Protein AF-A0A1B6IB73-F1 (afdb_monomer_lite)

Foldseek 3Di:
DVVVVLVVVPEDDADVVQVDCVVVVVVLVQLLVVVVPNNPDDPVSSVVSVVVVVCVVCVVVPDPPDPDDDDDDDDPDPVVVVVCVVVVVVVVVVCVVVPPHDPD

Structure (mmCIF, N/CA/C/O backbone):
data_AF-A0A1B6IB73-F1
#
_entry.id   AF-A0A1B6IB73-F1
#
loop_
_atom_site.group_PDB
_atom_site.id
_atom_site.type_symbol
_atom_site.label_atom_id
_atom_site.label_alt_id
_atom_site.label_comp_id
_atom_site.label_asym_id
_atom_site.label_entity_id
_atom_site.label_seq_id
_atom_site.pdbx_PDB_ins_code
_atom_site.Cartn_x
_atom_site.Cartn_y
_atom_site.Cartn_z
_atom_site.occupancy
_atom_site.B_iso_or_equiv
_atom_site.auth_seq_id
_atom_site.auth_comp_id
_atom_site.auth_asym_id
_atom_site.auth_atom_id
_atom_site.pdbx_PDB_model_num
ATOM 1 N N . GLY A 1 1 ? -11.942 -15.679 19.188 1.00 80.75 1 GLY A N 1
ATOM 2 C CA . GLY A 1 1 ? -12.676 -15.222 17.986 1.00 80.75 1 GLY A CA 1
ATOM 3 C C . GLY A 1 1 ? -12.417 -13.745 17.871 1.00 80.75 1 GLY A C 1
ATOM 4 O O . GLY A 1 1 ? -12.583 -13.088 18.887 1.00 80.75 1 GLY A O 1
ATOM 5 N N . LEU A 1 2 ? -12.003 -13.239 16.702 1.00 86.56 2 LEU A N 1
ATOM 6 C CA . LEU A 1 2 ? -11.215 -11.997 16.580 1.00 86.56 2 LEU A CA 1
ATOM 7 C C . LEU A 1 2 ? -11.688 -10.823 17.463 1.00 86.56 2 LEU A C 1
ATOM 9 O O . LEU A 1 2 ? -10.879 -10.220 18.157 1.00 86.56 2 LEU A O 1
ATOM 13 N N . TYR A 1 3 ? -12.993 -10.532 17.502 1.00 88.19 3 TYR A N 1
ATOM 14 C CA . TYR A 1 3 ? -13.541 -9.471 18.358 1.00 88.19 3 TYR A CA 1
ATOM 15 C C . TYR A 1 3 ? -13.375 -9.718 19.860 1.00 88.19 3 TYR A C 1
ATOM 17 O O . TYR A 1 3 ? -13.025 -8.798 20.591 1.00 88.19 3 TYR A O 1
ATOM 25 N N . ASN A 1 4 ? -13.595 -10.943 20.332 1.00 91.00 4 ASN A N 1
ATOM 26 C CA . ASN A 1 4 ? -13.441 -11.281 21.747 1.00 91.00 4 ASN A CA 1
ATOM 27 C C . ASN A 1 4 ? -11.975 -11.204 22.186 1.00 91.00 4 ASN A C 1
ATOM 29 O O . ASN A 1 4 ? -11.698 -10.763 23.298 1.00 91.00 4 ASN A O 1
ATOM 33 N N . ASP A 1 5 ? -11.059 -11.585 21.294 1.00 92.25 5 ASP A N 1
ATOM 34 C CA . ASP A 1 5 ? -9.622 -11.583 21.562 1.00 92.25 5 ASP A CA 1
ATOM 35 C C . ASP A 1 5 ? -9.119 -10.127 21.665 1.00 92.25 5 ASP A C 1
ATOM 37 O O . ASP A 1 5 ? -8.493 -9.743 22.649 1.00 92.25 5 ASP A O 1
ATOM 41 N N . LEU A 1 6 ? -9.531 -9.261 20.730 1.00 88.81 6 LEU A N 1
ATOM 42 C CA . LEU A 1 6 ? -9.220 -7.825 20.758 1.00 88.81 6 LEU A CA 1
ATOM 43 C C . LEU A 1 6 ? -9.923 -7.081 21.910 1.00 88.81 6 LEU A C 1
ATOM 45 O O . LEU A 1 6 ? -9.372 -6.152 22.503 1.00 88.81 6 LEU A O 1
ATOM 49 N N . ARG A 1 7 ? -11.135 -7.491 22.287 1.00 89.44 7 ARG A N 1
ATOM 50 C CA . ARG A 1 7 ? -11.837 -6.905 23.436 1.00 89.44 7 ARG A CA 1
ATOM 51 C C . ARG A 1 7 ? -11.094 -7.172 24.747 1.00 89.44 7 ARG A C 1
ATOM 53 O O . ARG A 1 7 ? -11.088 -6.298 25.612 1.00 89.44 7 ARG A O 1
ATOM 60 N N . ALA A 1 8 ? -10.448 -8.333 24.885 1.00 91.06 8 ALA A N 1
ATOM 61 C CA . ALA A 1 8 ? -9.606 -8.645 26.040 1.00 91.06 8 ALA A CA 1
ATOM 62 C C . ALA A 1 8 ? -8.364 -7.734 26.125 1.00 91.06 8 ALA A C 1
ATOM 64 O O . ALA A 1 8 ? -7.923 -7.403 27.224 1.00 91.06 8 ALA A O 1
ATOM 65 N N . GLU A 1 9 ? -7.857 -7.255 24.985 1.00 89.00 9 GLU A N 1
ATOM 66 C CA . GLU A 1 9 ? -6.759 -6.277 24.899 1.00 89.00 9 GLU A CA 1
ATOM 67 C C . GLU A 1 9 ? -7.219 -4.810 25.050 1.00 89.00 9 GLU A C 1
ATOM 69 O O . GLU A 1 9 ? -6.400 -3.889 25.091 1.00 89.00 9 GLU A O 1
ATOM 74 N N . GLY A 1 10 ? -8.529 -4.574 25.194 1.00 88.75 10 GLY A N 1
ATOM 75 C CA . GLY A 1 10 ? -9.106 -3.250 25.437 1.00 88.75 10 GLY A CA 1
ATOM 76 C C . GLY A 1 10 ? -9.556 -2.495 24.183 1.00 88.75 10 GLY A C 1
ATOM 77 O O . GLY A 1 10 ? -9.741 -1.279 24.251 1.00 88.75 10 GLY A O 1
ATOM 78 N N . PHE A 1 11 ? -9.749 -3.177 23.050 1.00 86.06 11 PHE A N 1
ATOM 79 C CA . PHE A 1 11 ? -10.327 -2.576 21.844 1.00 86.06 11 PHE A CA 1
ATOM 80 C C . PHE A 1 11 ? -11.858 -2.486 21.919 1.00 86.06 11 PHE A C 1
ATOM 82 O O . PHE A 1 11 ? -12.539 -3.437 22.301 1.00 86.06 11 PHE A O 1
ATOM 89 N N . THR A 1 12 ? -12.411 -1.336 21.520 1.00 89.12 12 THR A N 1
ATOM 90 C CA . THR A 1 12 ? -13.854 -1.049 21.632 1.00 89.12 12 THR A CA 1
ATOM 91 C C . THR A 1 12 ? -14.663 -1.553 20.431 1.00 89.12 12 THR A C 1
ATOM 93 O O . THR A 1 12 ? -15.791 -2.021 20.592 1.00 89.12 12 THR A O 1
ATOM 96 N N . TYR A 1 13 ? -14.108 -1.467 19.221 1.00 85.81 13 TYR A N 1
ATOM 97 C CA . TYR A 1 13 ? -14.773 -1.848 17.972 1.00 85.81 13 TYR A CA 1
ATOM 98 C C . TYR A 1 13 ? -13.748 -2.272 16.911 1.00 85.81 13 TYR A C 1
ATOM 100 O O . TYR A 1 13 ? -12.565 -1.963 17.035 1.00 85.81 13 TYR A O 1
ATOM 108 N N . ILE A 1 14 ? -14.212 -2.964 15.866 1.00 87.38 14 ILE A N 1
ATOM 109 C CA . ILE A 1 14 ? -13.404 -3.351 14.700 1.00 87.38 14 ILE A CA 1
ATOM 110 C C . ILE A 1 14 ? -13.920 -2.609 13.472 1.00 87.38 14 ILE A C 1
ATOM 112 O O . ILE A 1 14 ? -15.127 -2.561 13.229 1.00 87.38 14 ILE A O 1
ATOM 116 N N . MET A 1 15 ? -13.006 -2.068 12.669 1.00 88.06 15 MET A N 1
ATOM 117 C CA . MET A 1 15 ? -13.337 -1.482 11.377 1.00 88.06 15 MET A CA 1
ATOM 118 C C . MET A 1 15 ? -13.317 -2.565 10.294 1.00 88.06 15 MET A C 1
ATOM 120 O O . MET A 1 15 ? -12.295 -2.821 9.669 1.00 88.06 15 MET A O 1
ATOM 124 N N . ALA A 1 16 ? -14.466 -3.192 10.035 1.00 87.75 16 ALA A N 1
ATOM 125 C CA . ALA A 1 16 ? -14.563 -4.271 9.044 1.00 87.75 16 ALA A CA 1
ATOM 126 C C . ALA A 1 16 ? -14.086 -3.857 7.634 1.00 87.75 16 ALA A C 1
ATOM 128 O O . ALA A 1 16 ? -13.549 -4.684 6.905 1.00 87.75 16 ALA A O 1
ATOM 129 N N . ALA A 1 17 ? -14.202 -2.570 7.283 1.00 87.50 17 ALA A N 1
ATOM 130 C CA . ALA A 1 17 ? -13.724 -2.002 6.018 1.00 87.50 17 ALA A CA 1
ATOM 131 C C . ALA A 1 17 ? -12.198 -2.080 5.816 1.00 87.50 17 ALA A C 1
ATOM 133 O O . ALA A 1 17 ? -11.711 -1.785 4.731 1.00 87.50 17 ALA A O 1
ATOM 134 N N . ARG A 1 18 ? -11.437 -2.424 6.857 1.00 85.06 18 ARG A N 1
ATOM 135 C CA . ARG A 1 18 ? -9.985 -2.616 6.801 1.00 85.06 18 ARG A CA 1
ATOM 136 C C . ARG A 1 18 ? -9.572 -4.082 6.859 1.00 85.06 18 ARG A C 1
ATOM 138 O O . ARG A 1 18 ? -8.420 -4.413 6.610 1.00 85.06 18 ARG A O 1
ATOM 145 N N . CYS A 1 19 ? -10.518 -4.971 7.151 1.00 87.69 19 CYS A N 1
ATOM 146 C CA . CYS A 1 19 ? -10.313 -6.415 7.149 1.00 87.69 19 CYS A CA 1
ATOM 147 C C . CYS A 1 19 ? -10.509 -7.027 5.748 1.00 87.69 19 CYS A C 1
ATOM 149 O O . CYS A 1 19 ? -10.817 -8.213 5.636 1.00 87.69 19 CYS A O 1
ATOM 151 N N . ASN A 1 20 ? -10.372 -6.226 4.688 1.00 90.00 20 ASN A N 1
ATOM 152 C CA . ASN A 1 20 ? -10.510 -6.634 3.293 1.00 90.00 20 ASN A CA 1
ATOM 153 C C . ASN A 1 20 ? -9.170 -6.545 2.542 1.00 90.00 20 ASN A C 1
ATOM 155 O O . ASN A 1 20 ? -8.153 -6.096 3.072 1.00 90.00 20 ASN A O 1
ATOM 159 N N . GLN A 1 21 ? -9.170 -7.013 1.294 1.00 92.69 21 GLN A N 1
ATOM 160 C CA . GLN A 1 21 ? -7.982 -7.032 0.435 1.00 92.69 21 GLN A CA 1
ATOM 161 C C . GLN A 1 21 ? -7.863 -5.775 -0.448 1.00 92.69 21 GLN A C 1
ATOM 163 O O . GLN A 1 21 ? -6.848 -5.596 -1.118 1.00 92.69 21 GLN A O 1
ATOM 168 N N . ASP A 1 22 ? -8.833 -4.858 -0.395 1.00 92.88 22 ASP A N 1
ATOM 169 C CA . ASP A 1 22 ? -8.939 -3.672 -1.258 1.00 92.88 22 ASP A CA 1
ATOM 170 C C . ASP A 1 22 ? -7.692 -2.775 -1.214 1.00 92.88 22 ASP A C 1
ATOM 172 O O . ASP A 1 22 ? -7.286 -2.189 -2.221 1.00 92.88 22 ASP A O 1
ATOM 176 N N . ILE A 1 23 ? -7.045 -2.672 -0.048 1.00 89.44 23 ILE A N 1
ATOM 177 C CA . ILE A 1 23 ? -5.810 -1.889 0.111 1.00 89.44 23 ILE A CA 1
ATOM 178 C C . ILE A 1 23 ? -4.667 -2.516 -0.700 1.00 89.44 23 ILE A C 1
ATOM 180 O O . ILE A 1 23 ? -3.891 -1.797 -1.334 1.00 89.44 23 ILE A O 1
ATOM 184 N N . LEU A 1 24 ? -4.575 -3.849 -0.724 1.00 91.75 24 LEU A N 1
ATOM 185 C CA . LEU A 1 24 ? -3.577 -4.567 -1.518 1.00 91.75 24 LEU A CA 1
ATOM 186 C C . LEU A 1 24 ? -3.874 -4.437 -3.015 1.00 91.75 24 LEU A C 1
ATOM 188 O O . LEU A 1 24 ? -2.961 -4.202 -3.805 1.00 91.75 24 LEU A O 1
ATOM 192 N N . GLU A 1 25 ? -5.142 -4.507 -3.414 1.00 91.50 25 GLU A N 1
ATOM 193 C CA . GLU A 1 25 ? -5.550 -4.313 -4.811 1.00 91.50 25 GLU A CA 1
ATOM 194 C C . GLU A 1 25 ? -5.262 -2.893 -5.311 1.00 91.50 25 GLU A C 1
ATOM 196 O O . GLU A 1 25 ? -4.760 -2.693 -6.426 1.00 91.50 25 GLU A O 1
ATOM 201 N N . SER A 1 26 ? -5.498 -1.903 -4.451 1.00 92.44 26 SER A N 1
ATOM 202 C CA . SER A 1 26 ? -5.136 -0.509 -4.704 1.00 92.44 26 SER A CA 1
ATOM 203 C C . SER A 1 26 ? -3.623 -0.363 -4.879 1.00 92.44 26 SER A C 1
ATOM 205 O O . SER A 1 26 ? -3.160 0.303 -5.807 1.00 92.44 26 SER A O 1
ATOM 207 N N . TYR A 1 27 ? -2.830 -1.045 -4.048 1.00 92.00 27 TYR A N 1
ATOM 208 C CA . TYR A 1 27 ? -1.374 -1.059 -4.178 1.00 92.00 27 TYR A CA 1
ATOM 209 C C . TYR A 1 27 ? -0.907 -1.712 -5.489 1.00 92.00 27 TYR A C 1
ATOM 211 O O . TYR A 1 27 ? -0.057 -1.159 -6.192 1.00 92.00 27 TYR A O 1
ATOM 219 N N . PHE A 1 28 ? -1.503 -2.837 -5.892 1.00 91.62 28 PHE A N 1
ATOM 220 C CA . PHE A 1 28 ? -1.199 -3.458 -7.184 1.00 91.62 28 PHE A CA 1
ATOM 221 C C . PHE A 1 28 ? -1.562 -2.557 -8.366 1.00 91.62 28 PHE A C 1
ATOM 223 O O . PHE A 1 28 ? -0.847 -2.546 -9.369 1.00 91.62 28 PHE A O 1
ATOM 230 N N . SER A 1 29 ? -2.619 -1.758 -8.242 1.00 90.94 29 SER A N 1
ATOM 231 C CA . SER A 1 29 ? -2.985 -0.765 -9.254 1.00 90.94 29 SER A CA 1
ATOM 232 C C . SER A 1 29 ? -1.910 0.314 -9.414 1.00 90.94 29 SER A C 1
ATOM 234 O O . SER A 1 29 ? -1.575 0.668 -10.543 1.00 90.94 29 SER A O 1
ATOM 236 N N . LEU A 1 30 ? -1.279 0.763 -8.322 1.00 91.00 30 LEU A N 1
ATOM 237 C CA . LEU A 1 30 ? -0.138 1.688 -8.387 1.00 91.00 30 LEU A CA 1
ATOM 238 C C . LEU A 1 30 ? 1.076 1.061 -9.090 1.00 91.00 30 LEU A C 1
ATOM 240 O O . LEU A 1 30 ? 1.704 1.702 -9.935 1.00 91.00 30 LEU A O 1
ATOM 244 N N . ILE A 1 31 ? 1.387 -0.206 -8.787 1.00 90.88 31 ILE A N 1
ATOM 245 C CA . ILE A 1 31 ? 2.483 -0.934 -9.449 1.00 90.88 31 ILE A CA 1
ATOM 246 C C . ILE A 1 31 ? 2.232 -1.041 -10.956 1.00 90.88 31 ILE A C 1
ATOM 248 O O . ILE A 1 31 ? 3.157 -0.838 -11.748 1.00 90.88 31 ILE A O 1
ATOM 252 N N . ARG A 1 32 ? 1.004 -1.365 -11.373 1.00 89.62 32 ARG A N 1
ATOM 253 C CA . ARG A 1 32 ? 0.647 -1.440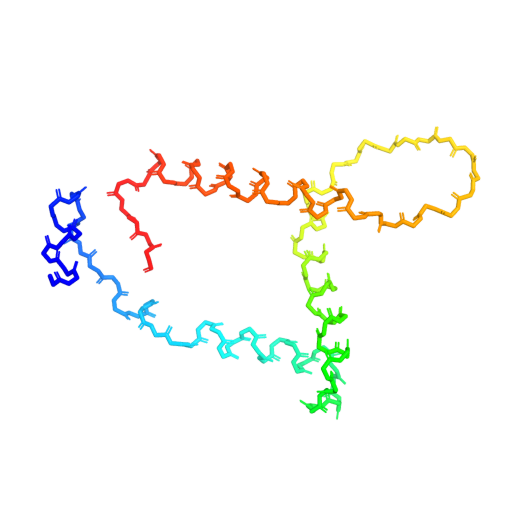 -12.799 1.00 89.62 32 ARG A CA 1
ATOM 254 C C . ARG A 1 32 ? 0.710 -0.057 -13.452 1.00 89.62 32 ARG A C 1
ATOM 256 O O . ARG A 1 32 ? 1.393 0.090 -14.463 1.00 89.62 32 A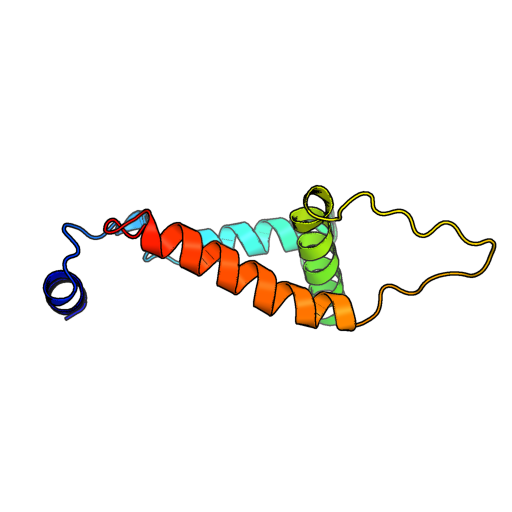RG A O 1
ATOM 263 N N . GLY A 1 33 ? 0.148 0.962 -12.799 1.00 89.19 33 GLY A N 1
ATOM 264 C CA . GLY A 1 33 ? 0.115 2.346 -13.282 1.00 89.19 33 GLY A CA 1
ATOM 265 C C . GLY A 1 33 ? 1.493 2.971 -13.525 1.00 89.19 33 GLY A C 1
ATOM 266 O O . GLY A 1 33 ? 1.656 3.745 -14.468 1.00 89.19 33 GLY A O 1
ATOM 267 N N . LEU A 1 34 ? 2.522 2.578 -12.763 1.00 87.56 34 LEU A N 1
ATOM 268 C CA . LEU A 1 34 ? 3.900 3.042 -12.984 1.00 87.56 34 LEU A CA 1
ATOM 269 C C . LEU A 1 34 ? 4.467 2.609 -14.355 1.00 87.56 34 LEU A C 1
ATOM 271 O O . LEU A 1 34 ? 5.390 3.232 -14.873 1.00 87.56 34 LEU A O 1
ATOM 275 N N . GLY A 1 35 ? 3.901 1.560 -14.962 1.00 81.12 35 GLY A N 1
ATOM 276 C CA . GLY A 1 35 ? 4.254 1.074 -16.297 1.00 81.12 35 GLY A CA 1
ATOM 277 C C . GLY A 1 35 ? 3.554 1.773 -17.459 1.00 81.12 35 GLY A C 1
ATOM 278 O O . GLY A 1 35 ? 3.896 1.473 -18.604 1.00 81.12 35 GLY A O 1
ATOM 279 N N . ARG A 1 36 ? 2.595 2.672 -17.188 1.00 81.75 36 ARG A N 1
ATOM 280 C CA . ARG A 1 36 ? 1.680 3.287 -18.168 1.00 81.75 36 ARG A CA 1
ATOM 281 C C . ARG A 1 36 ? 0.950 2.267 -19.045 1.00 81.75 36 ARG A C 1
ATOM 283 O O . ARG A 1 36 ? -0.151 1.884 -18.706 1.00 81.75 36 ARG A O 1
ATOM 290 N N . PHE A 1 37 ? 1.562 1.860 -20.155 1.00 84.19 37 PHE A N 1
ATOM 291 C CA . PHE A 1 37 ? 1.016 0.892 -21.114 1.00 84.19 37 PHE A CA 1
ATOM 292 C C . PHE A 1 37 ? 1.515 -0.540 -20.859 1.00 84.19 37 PHE A C 1
ATOM 294 O O . PHE A 1 37 ? 1.076 -1.481 -21.513 1.00 84.19 37 PHE A O 1
ATOM 301 N N . TYR A 1 38 ? 2.471 -0.717 -19.940 1.00 85.62 38 TYR A N 1
ATOM 302 C CA . TYR A 1 38 ? 3.003 -2.024 -19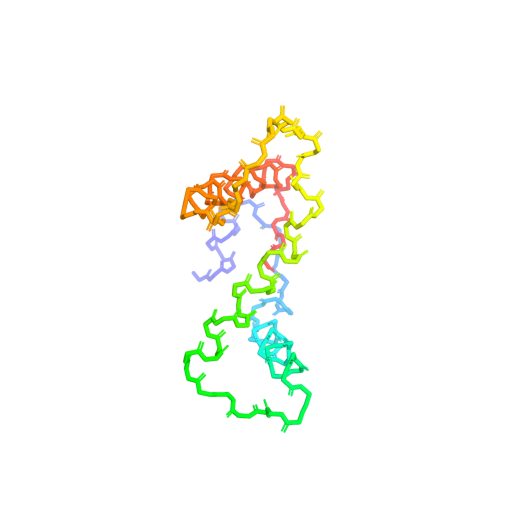.562 1.00 85.62 38 TYR A CA 1
ATOM 303 C C . TYR A 1 38 ? 2.322 -2.552 -18.291 1.00 85.62 38 TYR A C 1
ATOM 305 O O . TYR A 1 38 ? 2.899 -2.519 -17.191 1.00 85.62 38 TYR A O 1
ATOM 313 N N . ASP A 1 39 ? 1.088 -3.025 -18.485 1.00 84.75 39 ASP A N 1
ATOM 314 C CA . ASP A 1 39 ? 0.147 -3.446 -17.435 1.00 84.75 39 ASP A CA 1
ATOM 315 C C . ASP A 1 39 ? 0.487 -4.798 -16.795 1.00 84.75 39 ASP A C 1
ATOM 317 O O . ASP A 1 39 ? 0.164 -5.039 -15.630 1.00 84.75 39 ASP A O 1
ATOM 321 N N . HIS A 1 40 ? 1.191 -5.666 -17.528 1.00 90.00 40 HIS A N 1
ATOM 322 C CA . HIS A 1 40 ? 1.608 -6.996 -17.073 1.00 90.00 40 HIS A CA 1
ATOM 323 C C . HIS A 1 40 ? 3.139 -7.090 -16.966 1.00 90.00 40 HIS A C 1
ATOM 325 O O . HIS A 1 40 ? 3.794 -7.678 -17.832 1.00 90.00 40 HIS A O 1
ATOM 331 N N . PRO A 1 41 ? 3.738 -6.482 -15.925 1.00 89.81 41 PRO A N 1
ATOM 332 C CA . PRO A 1 41 ? 5.177 -6.506 -15.723 1.00 89.81 41 PRO A CA 1
ATOM 333 C C . PRO A 1 41 ? 5.721 -7.900 -15.403 1.00 89.81 41 PRO A C 1
ATOM 335 O O . PRO A 1 41 ? 5.118 -8.664 -14.653 1.00 89.81 41 PRO A O 1
ATOM 338 N N . LEU A 1 42 ? 6.925 -8.189 -15.902 1.00 93.25 42 LEU A N 1
ATOM 339 C CA . LEU A 1 42 ? 7.728 -9.322 -15.444 1.00 93.25 42 LEU A CA 1
ATOM 340 C C . LEU A 1 42 ? 8.077 -9.176 -13.950 1.00 93.25 42 LEU A C 1
ATOM 342 O O . LEU A 1 42 ? 8.201 -8.047 -13.460 1.00 93.25 42 LEU A O 1
ATOM 346 N N . PRO A 1 43 ? 8.341 -10.283 -13.232 1.00 91.69 43 PRO A N 1
ATOM 347 C CA . PRO A 1 43 ? 8.657 -10.246 -11.802 1.00 91.69 43 PRO A CA 1
ATOM 348 C C . PRO A 1 43 ? 9.807 -9.293 -11.443 1.00 91.69 43 PRO A C 1
ATOM 350 O O . PRO A 1 43 ? 9.733 -8.562 -10.456 1.00 91.69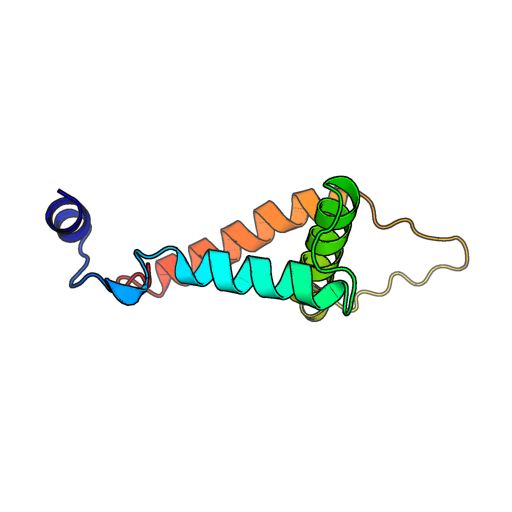 43 PRO A O 1
ATOM 353 N N . ILE A 1 44 ? 10.843 -9.224 -12.286 1.00 92.12 44 ILE A N 1
ATOM 354 C CA . ILE A 1 44 ? 11.969 -8.305 -12.079 1.00 92.12 44 ILE A CA 1
ATOM 355 C C . ILE A 1 44 ? 11.538 -6.836 -12.154 1.00 92.12 44 ILE A C 1
ATOM 357 O O . ILE A 1 44 ? 11.959 -6.025 -11.331 1.00 92.12 44 ILE A O 1
ATOM 361 N N . ALA A 1 45 ? 10.649 -6.498 -13.091 1.00 88.94 45 ALA A N 1
ATOM 362 C CA . ALA A 1 45 ? 10.126 -5.148 -13.242 1.00 88.94 45 ALA A CA 1
ATOM 363 C C . ALA A 1 45 ? 9.230 -4.773 -12.056 1.00 88.94 45 ALA A C 1
ATOM 365 O O . ALA A 1 45 ? 9.330 -3.655 -11.559 1.00 88.94 45 ALA A O 1
ATOM 366 N N . VAL A 1 46 ? 8.422 -5.710 -11.543 1.00 91.81 46 VAL A N 1
ATOM 367 C CA . VAL A 1 46 ? 7.651 -5.509 -10.303 1.00 91.81 46 VAL A CA 1
ATOM 368 C C . VAL A 1 46 ? 8.581 -5.173 -9.137 1.00 91.81 46 VAL A C 1
ATOM 370 O O . VAL A 1 46 ? 8.353 -4.179 -8.451 1.00 91.81 46 VAL A O 1
ATOM 373 N N . GLY A 1 47 ? 9.668 -5.931 -8.960 1.00 91.75 47 GLY A N 1
ATOM 374 C CA . GLY A 1 47 ? 10.649 -5.675 -7.902 1.00 91.75 47 GLY A CA 1
ATOM 375 C C . GLY A 1 47 ? 11.259 -4.270 -7.972 1.00 91.75 47 GLY A C 1
ATOM 376 O O . GLY A 1 47 ? 11.363 -3.591 -6.951 1.00 91.75 47 GLY A O 1
ATOM 377 N N . GLN A 1 48 ? 11.605 -3.790 -9.171 1.00 90.50 48 GLN A N 1
ATOM 378 C CA . GLN A 1 48 ? 12.126 -2.426 -9.340 1.00 90.50 48 GLN A CA 1
ATOM 379 C C . GLN A 1 48 ? 11.059 -1.352 -9.086 1.00 90.50 48 GLN A C 1
ATOM 381 O O . GLN A 1 48 ? 11.346 -0.329 -8.466 1.00 90.50 48 GLN A O 1
ATOM 386 N N . ARG A 1 49 ? 9.810 -1.592 -9.500 1.00 90.31 49 ARG A N 1
ATOM 387 C CA . ARG A 1 49 ? 8.688 -0.671 -9.256 1.00 90.31 49 ARG A CA 1
ATOM 388 C C . ARG A 1 49 ? 8.371 -0.534 -7.766 1.00 90.31 49 ARG A C 1
ATOM 390 O O . ARG A 1 49 ? 8.147 0.578 -7.301 1.00 90.31 49 ARG A O 1
ATOM 397 N N . ILE A 1 50 ? 8.415 -1.632 -7.009 1.00 91.00 50 ILE A N 1
ATOM 398 C CA . ILE A 1 50 ? 8.241 -1.611 -5.548 1.00 91.00 50 ILE A CA 1
ATOM 399 C C . ILE A 1 50 ? 9.336 -0.763 -4.896 1.00 91.00 50 ILE A C 1
ATOM 401 O O . ILE A 1 50 ? 9.023 0.113 -4.092 1.00 91.00 50 ILE A O 1
ATOM 405 N N . LYS A 1 51 ? 10.604 -0.964 -5.283 1.00 88.00 51 LYS A N 1
ATOM 406 C CA . LYS A 1 51 ? 11.728 -0.157 -4.777 1.00 88.00 51 LYS A CA 1
ATOM 407 C C . LYS A 1 51 ? 11.535 1.333 -5.059 1.00 88.00 51 LYS A C 1
ATOM 409 O O . LYS A 1 51 ? 11.736 2.149 -4.165 1.00 88.00 51 LYS A O 1
ATOM 414 N N . ALA A 1 52 ? 11.103 1.683 -6.271 1.00 86.75 52 ALA A N 1
ATOM 415 C CA . ALA A 1 52 ? 10.836 3.067 -6.651 1.00 86.75 52 ALA A CA 1
ATOM 416 C C . ALA A 1 52 ? 9.686 3.689 -5.835 1.00 86.75 52 ALA A C 1
ATOM 418 O O . ALA A 1 52 ? 9.820 4.813 -5.354 1.00 86.75 52 ALA A O 1
ATOM 419 N N . LEU A 1 53 ? 8.584 2.956 -5.630 1.00 88.38 53 LEU A N 1
ATOM 420 C CA . LEU A 1 53 ? 7.461 3.409 -4.798 1.00 88.38 53 LEU A CA 1
ATOM 421 C C . LEU A 1 53 ? 7.878 3.607 -3.336 1.00 88.38 53 LEU A C 1
ATOM 423 O O . LEU A 1 53 ? 7.495 4.601 -2.721 1.00 88.38 53 LEU A O 1
ATOM 427 N N . LEU A 1 54 ? 8.685 2.690 -2.798 1.00 85.25 54 LEU A N 1
ATOM 428 C CA . LEU A 1 54 ? 9.216 2.776 -1.440 1.00 85.25 54 LEU A CA 1
ATOM 429 C C . LEU A 1 54 ? 10.100 4.022 -1.283 1.00 85.25 54 LEU A C 1
ATOM 431 O O . LEU A 1 54 ? 9.892 4.820 -0.371 1.00 85.25 54 LEU A O 1
ATOM 435 N N . LEU A 1 55 ? 11.038 4.227 -2.213 1.00 82.69 55 LEU A N 1
ATOM 436 C CA . LEU A 1 55 ? 11.930 5.384 -2.202 1.00 82.69 55 LEU A CA 1
ATOM 437 C C . LEU A 1 55 ? 11.146 6.698 -2.305 1.00 82.69 55 LEU A C 1
ATOM 439 O O . LEU A 1 55 ? 11.400 7.617 -1.534 1.00 82.69 55 LEU A O 1
ATOM 443 N N . GLY A 1 56 ? 10.160 6.773 -3.204 1.00 81.12 56 GLY A N 1
ATOM 444 C CA . GLY A 1 56 ? 9.299 7.948 -3.349 1.00 81.12 56 GLY A CA 1
ATOM 445 C C . GLY A 1 56 ? 8.471 8.242 -2.095 1.00 81.12 56 GLY A C 1
ATOM 446 O O . GLY A 1 56 ? 8.338 9.400 -1.708 1.00 81.12 56 GLY A O 1
ATOM 447 N N . HIS A 1 57 ? 7.966 7.207 -1.418 1.00 79.12 57 HIS A N 1
ATOM 448 C CA . HIS A 1 57 ? 7.216 7.364 -0.170 1.00 79.12 57 HIS A CA 1
ATOM 449 C C . HIS A 1 57 ? 8.081 7.935 0.962 1.00 79.12 57 HIS A C 1
ATOM 451 O O . HIS A 1 57 ? 7.636 8.808 1.708 1.00 79.12 57 HIS A O 1
ATOM 457 N N . PHE A 1 58 ? 9.329 7.474 1.072 1.00 70.00 58 PHE A N 1
ATOM 458 C CA . PHE A 1 58 ? 10.251 7.912 2.120 1.00 70.00 58 PHE A CA 1
ATOM 459 C C . PHE A 1 58 ? 11.121 9.110 1.735 1.00 70.00 58 PHE A C 1
ATOM 461 O O . PHE A 1 58 ? 11.823 9.628 2.601 1.00 70.00 58 PHE A O 1
ATOM 468 N N . ALA A 1 59 ? 11.045 9.607 0.497 1.00 65.38 59 ALA A N 1
ATOM 469 C CA . ALA A 1 59 ? 11.833 10.748 0.027 1.00 65.38 59 ALA A CA 1
ATOM 470 C C . ALA A 1 59 ? 11.664 11.991 0.918 1.00 65.38 59 ALA A C 1
ATOM 472 O O . ALA A 1 59 ? 12.621 12.717 1.160 1.00 65.38 59 ALA A O 1
ATOM 473 N N . SER A 1 60 ? 10.472 12.192 1.491 1.00 52.59 60 SER A N 1
ATOM 474 C CA . SER A 1 60 ? 10.199 13.310 2.403 1.00 52.59 60 SER A CA 1
ATOM 475 C C . SER A 1 60 ? 10.824 13.150 3.802 1.00 52.59 60 SER A C 1
ATOM 477 O O . SER A 1 60 ? 10.832 14.106 4.573 1.00 52.59 60 SER A O 1
ATOM 479 N N . SER A 1 61 ? 11.319 11.955 4.144 1.00 52.44 61 SER A N 1
ATOM 480 C CA . SER A 1 61 ? 12.010 11.628 5.401 1.00 52.44 61 SER A CA 1
ATOM 481 C C . SER A 1 61 ? 13.535 11.574 5.242 1.00 52.44 61 SER A C 1
ATOM 483 O O . SER A 1 61 ? 14.237 11.360 6.234 1.00 52.44 61 SER A O 1
ATOM 485 N N . ILE A 1 62 ? 14.056 11.740 4.022 1.00 55.25 62 ILE A N 1
ATOM 486 C CA . ILE A 1 62 ? 15.496 11.820 3.782 1.00 55.25 62 ILE A CA 1
ATOM 487 C C . ILE A 1 62 ? 15.936 13.206 4.249 1.00 55.25 62 ILE A C 1
ATOM 489 O O . ILE A 1 62 ? 15.698 14.222 3.601 1.00 55.25 62 ILE A O 1
ATOM 493 N N . VAL A 1 63 ? 16.497 13.235 5.454 1.00 48.06 63 VAL A N 1
ATOM 494 C CA . VAL A 1 63 ? 17.031 14.431 6.099 1.00 48.06 63 VAL A CA 1
ATOM 495 C C . VAL A 1 63 ? 18.069 15.067 5.176 1.00 48.06 63 VAL A C 1
ATOM 497 O O . VAL A 1 63 ? 18.975 14.393 4.693 1.00 48.06 63 VAL A O 1
ATOM 500 N N . ALA A 1 64 ? 17.949 16.380 4.973 1.00 48.00 64 ALA A N 1
ATOM 501 C CA . ALA A 1 64 ? 18.913 17.227 4.279 1.00 48.00 64 ALA A CA 1
ATOM 502 C C . ALA A 1 64 ? 20.220 17.402 5.080 1.00 48.00 64 ALA A C 1
ATOM 504 O O . ALA A 1 64 ? 20.724 18.512 5.226 1.00 48.00 64 ALA A O 1
ATOM 505 N N . THR A 1 65 ? 20.782 16.324 5.627 1.00 48.44 65 THR A N 1
ATOM 506 C CA . THR A 1 65 ? 22.175 16.326 6.072 1.00 48.44 65 THR A CA 1
ATOM 507 C C . THR A 1 65 ? 23.005 15.956 4.853 1.00 48.44 65 THR A C 1
ATOM 509 O O . THR A 1 65 ? 23.398 14.808 4.663 1.00 48.44 65 THR A O 1
ATOM 512 N N . GLY A 1 66 ? 23.171 16.928 3.956 1.00 40.41 66 GLY A N 1
ATOM 513 C CA . GLY A 1 66 ? 24.086 16.798 2.834 1.00 40.41 66 GLY A CA 1
ATOM 514 C C . GLY A 1 66 ? 25.494 16.625 3.383 1.00 40.41 66 GLY A C 1
ATOM 515 O O . GLY A 1 66 ? 26.038 17.549 3.982 1.00 40.41 66 GLY A O 1
ATOM 516 N N . ASN A 1 67 ? 26.072 15.441 3.204 1.00 49.38 67 ASN A N 1
ATOM 517 C CA . ASN A 1 67 ? 27.503 15.269 3.377 1.00 49.38 67 ASN A CA 1
ATOM 518 C C . ASN A 1 67 ? 28.150 15.746 2.071 1.00 49.38 67 ASN A C 1
ATOM 520 O O . ASN A 1 67 ? 28.283 14.979 1.122 1.00 49.38 67 ASN A O 1
ATOM 524 N N . CYS A 1 68 ? 28.426 17.047 1.975 1.00 42.09 68 CYS A N 1
ATOM 525 C CA . CYS A 1 68 ? 29.244 17.572 0.892 1.00 42.09 68 CYS A CA 1
ATOM 526 C C . CYS A 1 68 ? 30.672 17.076 1.103 1.00 42.09 68 CYS A C 1
ATOM 528 O O . CYS A 1 68 ? 31.386 17.677 1.895 1.00 42.09 68 CYS A O 1
ATOM 530 N N . GLU A 1 69 ? 31.100 16.063 0.357 1.00 46.59 69 GLU A N 1
ATOM 531 C CA . GLU A 1 69 ? 32.449 16.088 -0.199 1.00 46.59 69 GLU A CA 1
ATOM 532 C C . GLU A 1 69 ? 32.433 15.684 -1.672 1.00 46.59 69 GLU A C 1
ATOM 534 O O . GLU A 1 69 ? 31.592 14.917 -2.138 1.00 46.59 69 GLU A O 1
ATOM 539 N N . SER A 1 70 ? 33.329 16.357 -2.386 1.00 46.78 70 SER A N 1
ATOM 540 C CA . SER A 1 70 ? 33.597 16.324 -3.814 1.00 46.78 70 SER A CA 1
ATOM 541 C C . SER A 1 70 ? 33.694 14.907 -4.378 1.00 46.78 70 SER A C 1
ATOM 543 O O . SER A 1 70 ? 34.491 14.115 -3.899 1.00 46.78 70 SER A O 1
ATOM 545 N N . GLU A 1 71 ? 32.970 14.696 -5.478 1.00 50.41 71 GLU A N 1
ATOM 546 C CA . GLU A 1 71 ? 33.167 13.644 -6.481 1.00 50.41 71 GLU A CA 1
ATOM 547 C C . GLU A 1 71 ? 32.888 12.180 -6.064 1.00 50.41 71 GLU A C 1
ATOM 549 O O . GLU A 1 71 ? 33.230 11.697 -4.995 1.00 50.41 71 GLU A O 1
ATOM 554 N N . GLU A 1 72 ? 32.268 11.470 -7.015 1.00 45.56 72 GLU A N 1
ATOM 555 C CA . GLU A 1 72 ? 32.047 10.017 -7.093 1.00 45.56 72 GLU A CA 1
ATOM 556 C C . GLU A 1 72 ? 30.711 9.437 -6.568 1.00 45.56 72 GLU A C 1
ATOM 558 O O . GLU A 1 72 ? 30.492 9.090 -5.410 1.00 45.56 72 GLU A O 1
ATOM 563 N N . THR A 1 73 ? 29.802 9.297 -7.542 1.00 47.94 73 THR A N 1
ATOM 564 C CA . THR A 1 73 ? 28.708 8.325 -7.711 1.00 47.94 73 THR A CA 1
ATOM 565 C C . THR A 1 73 ? 28.377 7.431 -6.508 1.00 47.94 73 THR A C 1
ATOM 567 O O . THR A 1 73 ? 28.784 6.274 -6.426 1.00 47.94 73 THR A O 1
ATOM 570 N N . SER A 1 74 ? 27.542 7.929 -5.598 1.00 41.00 74 SER A N 1
ATOM 571 C CA . SER A 1 74 ? 27.070 7.151 -4.450 1.00 41.00 74 SER A CA 1
ATOM 572 C C . SER A 1 74 ? 25.911 6.236 -4.861 1.00 41.00 74 SER A C 1
ATOM 574 O O . SER A 1 74 ? 24.763 6.660 -5.005 1.00 41.00 74 SER A O 1
ATOM 576 N N . THR A 1 75 ? 26.199 4.952 -5.062 1.00 45.44 75 THR A N 1
ATOM 577 C CA . THR A 1 75 ? 25.168 3.912 -5.151 1.00 45.44 75 THR A CA 1
ATOM 578 C C . THR A 1 75 ? 24.388 3.857 -3.838 1.00 45.44 75 THR A C 1
ATOM 580 O O . THR A 1 75 ? 24.982 3.652 -2.783 1.00 45.44 75 THR A O 1
ATOM 583 N N . LEU A 1 76 ? 23.064 4.023 -3.911 1.00 47.94 76 LEU A N 1
ATOM 584 C CA . LEU A 1 76 ? 22.130 3.889 -2.788 1.00 47.94 76 LEU A CA 1
ATOM 585 C C . LEU A 1 76 ? 22.243 2.470 -2.199 1.00 47.94 76 LEU A C 1
ATOM 587 O O . LEU A 1 76 ? 21.681 1.520 -2.750 1.00 47.94 76 LEU A O 1
ATOM 591 N N . SER A 1 77 ? 23.036 2.309 -1.137 1.00 49.03 77 SER A N 1
ATOM 592 C CA . SER A 1 77 ? 23.375 1.004 -0.572 1.00 49.03 77 SER A CA 1
ATOM 593 C C . SER A 1 77 ? 22.252 0.432 0.297 1.00 49.03 77 SER A C 1
ATOM 595 O O . SER A 1 77 ? 21.383 1.126 0.830 1.00 49.03 77 SER A O 1
ATOM 597 N N . VAL A 1 78 ? 22.313 -0.891 0.432 1.00 52.66 78 VAL A N 1
ATOM 598 C CA . VAL A 1 78 ? 21.428 -1.791 1.186 1.00 52.66 78 VAL A CA 1
ATOM 599 C C . VAL A 1 78 ? 21.263 -1.383 2.663 1.00 52.66 78 VAL A C 1
ATOM 601 O O . VAL A 1 78 ? 20.294 -1.773 3.310 1.00 52.66 78 VAL A O 1
ATOM 604 N N . ASP A 1 79 ? 22.132 -0.523 3.189 1.00 47.97 79 ASP A N 1
ATOM 605 C CA . ASP A 1 79 ? 22.078 -0.030 4.570 1.00 47.97 79 ASP A CA 1
ATOM 606 C C . ASP A 1 79 ? 20.845 0.845 4.849 1.00 47.97 79 ASP A C 1
ATOM 608 O O . ASP A 1 79 ? 20.310 0.840 5.962 1.00 47.97 79 ASP A O 1
ATOM 612 N N . LEU A 1 80 ? 20.317 1.530 3.827 1.00 53.03 80 LEU A N 1
ATOM 613 C CA . LEU A 1 80 ? 19.077 2.304 3.946 1.00 53.03 80 LEU A CA 1
ATOM 614 C C . LEU A 1 80 ? 17.861 1.387 4.160 1.00 53.03 80 LEU A C 1
ATOM 616 O O . LEU A 1 80 ? 16.975 1.730 4.941 1.00 53.03 80 LEU A O 1
ATOM 620 N N . LEU A 1 81 ? 17.865 0.187 3.563 1.00 50.94 81 LEU A N 1
ATOM 621 C CA . LEU A 1 81 ? 16.845 -0.846 3.781 1.00 50.94 81 LEU A CA 1
ATOM 622 C C . LEU A 1 81 ? 16.792 -1.314 5.236 1.00 50.94 81 LEU A C 1
ATOM 624 O O . LEU A 1 81 ? 15.711 -1.353 5.817 1.00 50.94 81 LEU A O 1
ATOM 628 N N . ASN A 1 82 ? 17.952 -1.530 5.855 1.00 50.00 82 ASN A N 1
ATOM 629 C CA . ASN A 1 82 ? 18.030 -1.899 7.272 1.00 50.00 82 ASN A CA 1
ATOM 630 C C . ASN A 1 82 ? 17.580 -0.753 8.198 1.00 50.00 82 ASN A C 1
ATOM 632 O O . ASN A 1 82 ? 17.022 -0.982 9.273 1.00 50.00 82 ASN A O 1
ATOM 636 N N . SER A 1 83 ? 17.785 0.503 7.784 1.00 52.12 83 SER A N 1
ATOM 637 C CA . SER A 1 83 ? 17.289 1.666 8.529 1.00 52.12 83 SER A CA 1
ATOM 638 C C . SER A 1 83 ? 15.765 1.848 8.424 1.00 52.12 83 SER A C 1
ATOM 640 O O . SER A 1 83 ? 15.152 2.387 9.352 1.00 52.12 83 SER A O 1
ATOM 642 N N . PHE A 1 84 ? 15.139 1.359 7.341 1.00 52.59 84 PHE A N 1
ATOM 643 C CA . PHE A 1 84 ? 13.689 1.439 7.139 1.00 52.59 84 PHE A CA 1
ATOM 644 C C . PHE A 1 84 ? 12.915 0.525 8.086 1.00 52.59 84 PHE A C 1
ATOM 646 O O . PHE A 1 84 ? 11.896 0.971 8.612 1.00 52.59 84 PHE A O 1
ATOM 653 N N . ASP A 1 85 ? 13.407 -0.681 8.383 1.00 51.91 85 ASP A N 1
ATOM 654 C CA . ASP A 1 85 ? 12.768 -1.572 9.364 1.00 51.91 85 ASP A CA 1
ATOM 655 C C . ASP A 1 85 ? 12.704 -0.904 10.747 1.00 51.91 85 ASP A C 1
ATOM 657 O O . ASP A 1 85 ? 11.655 -0.854 11.392 1.00 51.91 85 ASP A O 1
ATOM 661 N N . CYS A 1 86 ? 13.800 -0.261 11.158 1.00 44.53 86 CYS A N 1
ATOM 662 C CA . CYS A 1 86 ? 13.898 0.433 12.442 1.00 44.53 86 CYS A CA 1
ATOM 663 C C . CYS A 1 86 ? 13.041 1.715 12.501 1.00 44.53 86 CYS A C 1
ATOM 665 O O . CYS A 1 86 ? 12.424 2.019 13.529 1.00 44.53 86 CYS A O 1
ATOM 667 N N . ALA A 1 87 ? 12.981 2.489 11.411 1.00 53.88 87 ALA A N 1
ATOM 668 C CA . ALA A 1 87 ? 12.175 3.710 11.342 1.00 53.88 87 ALA A CA 1
ATOM 669 C C . ALA A 1 87 ? 10.668 3.407 11.258 1.00 53.88 87 ALA A C 1
ATOM 671 O O . ALA A 1 87 ? 9.872 4.054 11.952 1.00 53.88 87 ALA A O 1
ATOM 672 N N . ALA A 1 88 ? 10.282 2.397 10.471 1.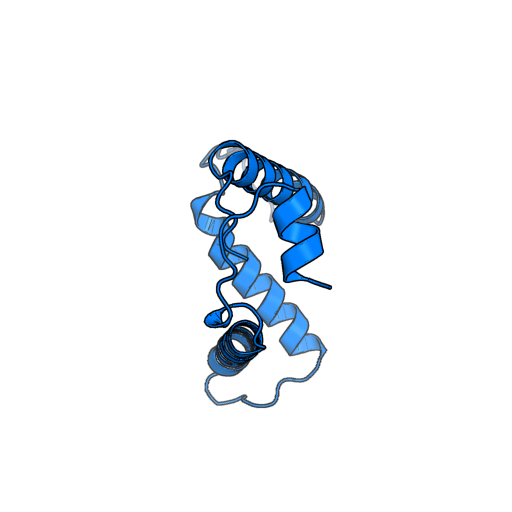00 54.53 88 ALA A N 1
ATOM 673 C CA . ALA A 1 88 ? 8.913 1.905 10.391 1.00 54.53 88 ALA A CA 1
ATOM 674 C C . ALA A 1 88 ? 8.448 1.371 11.752 1.00 54.53 88 ALA A C 1
ATOM 676 O O . ALA A 1 88 ? 7.385 1.777 12.224 1.00 54.53 88 ALA A O 1
ATOM 677 N N . GLU A 1 89 ? 9.269 0.570 12.442 1.00 54.09 89 GLU A N 1
ATOM 678 C CA . GLU A 1 89 ? 8.934 0.032 13.766 1.00 54.09 89 GLU A CA 1
ATOM 679 C C . GLU A 1 89 ? 8.749 1.146 14.814 1.00 54.09 89 GLU A C 1
ATOM 681 O O . GLU A 1 89 ? 7.787 1.136 15.588 1.00 54.09 89 GLU A O 1
ATOM 686 N N . LYS A 1 90 ? 9.610 2.173 14.809 1.00 57.50 90 LYS A N 1
ATOM 687 C CA . LYS A 1 90 ? 9.487 3.333 15.714 1.00 57.50 90 LYS A CA 1
ATOM 688 C C . LYS A 1 90 ? 8.234 4.165 15.436 1.00 57.50 90 LYS A C 1
ATOM 690 O O . LYS A 1 90 ? 7.575 4.613 16.380 1.00 57.50 90 LYS A O 1
ATOM 695 N N . ALA A 1 91 ? 7.875 4.363 14.168 1.00 59.19 91 ALA A N 1
ATOM 696 C CA . ALA A 1 91 ? 6.652 5.068 13.788 1.00 59.19 91 ALA A CA 1
ATOM 697 C C . ALA A 1 91 ? 5.393 4.271 14.173 1.00 59.19 91 ALA A C 1
ATOM 699 O O . ALA A 1 91 ? 4.425 4.856 14.674 1.00 59.19 91 ALA A O 1
ATOM 700 N N . LEU A 1 92 ? 5.428 2.945 14.010 1.00 56.91 92 LEU A N 1
ATOM 701 C CA . LEU A 1 92 ? 4.344 2.038 14.386 1.00 56.91 92 LEU A CA 1
ATOM 702 C C . LEU A 1 92 ? 4.144 2.023 15.908 1.00 56.91 92 LEU A C 1
ATOM 704 O O . LEU A 1 92 ? 3.029 2.243 16.374 1.00 56.91 92 LEU A O 1
ATOM 708 N N . ARG A 1 93 ? 5.228 1.918 16.691 1.00 56.88 93 ARG A N 1
ATOM 709 C CA . ARG A 1 93 ? 5.202 2.000 18.167 1.00 56.88 93 ARG A CA 1
ATOM 710 C C . ARG A 1 93 ? 4.698 3.352 18.683 1.00 56.88 93 ARG A C 1
ATOM 712 O O . ARG A 1 93 ? 3.942 3.405 19.652 1.00 56.88 93 ARG A O 1
ATOM 719 N N . LYS A 1 94 ? 5.070 4.462 18.034 1.00 59.00 94 LYS A N 1
ATOM 720 C CA . LYS A 1 94 ? 4.604 5.809 18.416 1.00 59.00 94 LYS A CA 1
ATOM 721 C C . LYS A 1 94 ? 3.115 6.015 18.119 1.00 59.00 94 LYS A C 1
ATOM 723 O O . LYS A 1 94 ? 2.441 6.706 18.883 1.00 59.00 94 LYS A O 1
ATOM 728 N N . LYS A 1 95 ? 2.598 5.412 17.041 1.00 54.41 95 LYS A N 1
ATOM 729 C CA . LYS A 1 95 ? 1.156 5.378 16.752 1.00 54.41 95 LYS A CA 1
ATOM 730 C C . LYS A 1 95 ? 0.420 4.468 17.735 1.00 54.41 95 LYS A C 1
ATOM 732 O O . LYS A 1 95 ? -0.570 4.914 18.295 1.00 54.41 95 LYS A O 1
ATOM 737 N N . LEU A 1 96 ? 0.956 3.284 18.034 1.00 52.47 96 LEU A N 1
ATOM 738 C CA . LEU A 1 96 ? 0.393 2.330 18.997 1.00 52.47 96 LEU A CA 1
ATOM 739 C C . LEU A 1 96 ? 0.227 2.946 20.401 1.00 52.47 96 LEU A C 1
ATOM 741 O O . LEU A 1 96 ? -0.829 2.829 21.012 1.00 52.47 96 LEU A O 1
ATOM 745 N N . ASN A 1 97 ? 1.220 3.705 20.877 1.00 53.06 97 ASN A N 1
ATOM 746 C CA . ASN A 1 97 ? 1.168 4.339 22.202 1.00 53.06 97 ASN A CA 1
ATOM 747 C C . ASN A 1 97 ? 0.234 5.558 22.285 1.00 53.06 97 ASN A C 1
ATOM 749 O O . ASN A 1 97 ? -0.222 5.904 23.372 1.00 53.06 97 ASN A O 1
ATOM 753 N N . LYS A 1 98 ? -0.068 6.222 21.161 1.00 48.25 98 LYS A N 1
ATOM 754 C CA . LYS A 1 98 ? -1.058 7.315 21.118 1.00 48.25 98 LYS A CA 1
ATOM 755 C C . LYS A 1 98 ? -2.494 6.813 20.974 1.00 48.2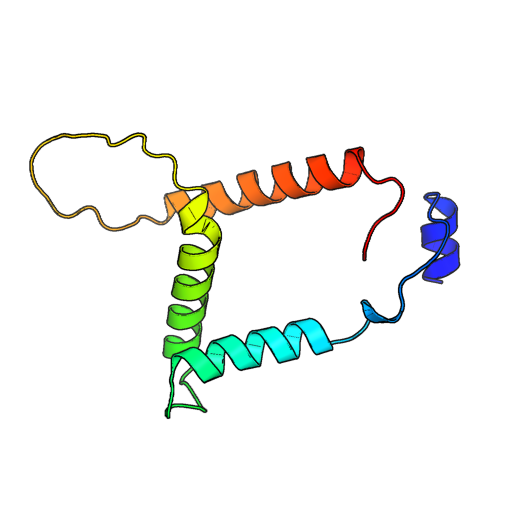5 98 LYS A C 1
ATOM 757 O O . LYS A 1 98 ? -3.428 7.598 21.110 1.00 48.25 98 LYS A O 1
ATOM 762 N N . VAL A 1 99 ? -2.667 5.536 20.653 1.00 47.47 99 VAL A N 1
ATOM 763 C CA . VAL A 1 99 ? -3.892 5.004 20.074 1.00 47.47 99 VAL A CA 1
ATOM 764 C C . VAL A 1 99 ? -4.176 3.647 20.727 1.00 47.47 99 VAL A C 1
ATOM 766 O O . VAL A 1 99 ? -3.974 2.597 20.128 1.00 47.47 99 VAL A O 1
ATOM 769 N N . LYS A 1 100 ? -4.758 3.648 21.935 1.00 46.34 100 LYS A N 1
ATOM 770 C CA . LYS A 1 100 ? -5.637 2.539 22.377 1.00 46.34 100 LYS A CA 1
ATOM 771 C C . LYS A 1 100 ? -6.955 2.560 21.576 1.00 46.34 100 LYS A C 1
ATOM 773 O O . LYS A 1 100 ? -8.047 2.580 22.128 1.00 46.34 100 LYS A O 1
ATOM 778 N N . LEU A 1 101 ? -6.844 2.685 20.259 1.00 46.81 101 LEU A N 1
ATOM 779 C CA . LEU A 1 101 ? -7.935 2.821 19.300 1.00 46.81 101 LEU A CA 1
ATOM 780 C C . LEU A 1 101 ? -7.405 2.368 17.936 1.00 46.81 101 LEU A C 1
ATOM 782 O O . LEU A 1 101 ? -7.325 3.152 16.996 1.00 46.81 101 LEU A O 1
ATOM 786 N N . VAL A 1 102 ? -6.854 1.152 17.884 1.00 46.81 102 VAL A N 1
ATOM 787 C CA . VAL A 1 102 ? -6.101 0.692 16.717 1.00 46.81 102 VAL A CA 1
ATOM 788 C C . VAL A 1 102 ? -7.017 0.710 15.497 1.00 46.81 102 VAL A C 1
ATOM 790 O O . VAL A 1 102 ? -8.022 0.008 15.424 1.00 46.81 102 VAL A O 1
ATOM 793 N N . VAL A 1 103 ? -6.630 1.556 14.544 1.00 44.75 103 VAL A N 1
ATOM 794 C CA . VAL A 1 103 ? -6.972 1.417 13.136 1.00 44.75 103 VAL A CA 1
ATOM 795 C C . VAL A 1 103 ? -6.215 0.175 12.667 1.00 44.75 103 VAL A C 1
ATOM 797 O O . VAL A 1 103 ? -5.041 0.272 12.310 1.00 44.75 103 VAL A O 1
ATOM 800 N N . LEU A 1 104 ? -6.852 -0.990 12.803 1.00 44.91 104 LEU A N 1
ATOM 801 C CA . LEU A 1 104 ? -6.602 -2.110 11.902 1.00 44.91 104 LEU A CA 1
ATOM 802 C C . LEU A 1 104 ? -7.387 -1.773 10.651 1.00 44.91 104 LEU A C 1
ATOM 804 O O . LEU A 1 104 ? -8.606 -1.533 10.818 1.00 44.91 104 LEU A O 1
#

Radius of gyration: 19.11 Å; chains: 1; bounding box: 48×33×47 Å

Organism: NCBI:txid320908

pLDDT: mean 71.44, std 19.33, range [40.41, 93.25]

Secondary structure (DSSP, 8-state):
-HHHHHHHTT-----GGGSSSHHHHHHHHHHHHTTTT--S--HHHHHHHHHHHHHHHHGGGS---------------THHHHHHHHHHHHHHHHHHHH-SS---

Sequence (104 aa):
GLYNDLRAEGFTYIMAARCNQDILESYFSLIRGLGRFYDHPLPIAVGQRIKALLLGHFASSIVATGNCESEETSTLSVDLLNSFDCAAEKALRKKLNKVKLVVL